Protein AF-A0A7Y9KQA3-F1 (afdb_monomer)

Secondary structure (DSSP, 8-state):
-TTTHHHHHHHHSSEEEETTTTSSEEEEHHHHHHHHHHHH-TTGGGGT-TTHHHHHHT--S-EEEEEETT-SS--HHHHHHHHTT-TTS-EEEEEE-TTTTTSS---TTGGGSGGGHHHIIIIIGGGSPP-

Radius of gyration: 17.58 Å; Cα contacts (8 Å, |Δi|>4): 157; chains: 1; bounding box: 43×38×39 Å

Foldseek 3Di:
DLVPQLVVCCVPVVWRQCVVVVHDHIGHSVVSNLQSCQVVDPCRNCVPVVVCLVVLCPDAEAEEQEAEPAAPRDDPVNSVVVVVSNNNYRYDYHYDYCVNQVHPDQYDPNCPDPSSVVCCVVPVVVPDDDD

Sequence (131 aa):
MFRGLVPITTRIAGHFPGARLGVIGDLPAGVARQWSRWCMSPAYYRVDVPHLHDRTAEVTAPILAVSLADDELVTPRSHRELEAWFASAPIERWHLTAAEAGVPRIGHGGFFRPSMSAAWESGLLDRLPRA

Solvent-accessible surface area (backbone atoms only — not comparable to full-atom values): 7647 Å² total; per-residue (Å²): 101,58,94,51,55,41,64,51,34,26,67,76,70,59,22,29,61,21,54,86,70,72,73,81,40,69,36,56,32,70,57,42,52,50,51,36,47,21,80,70,36,98,61,30,64,41,80,82,46,56,75,50,54,64,57,36,30,68,37,57,65,76,39,79,49,77,45,56,75,62,31,84,83,60,50,78,64,57,51,53,60,57,54,63,40,34,67,53,27,55,72,48,79,46,79,44,44,32,72,82,52,75,42,98,68,49,35,73,73,32,72,82,38,80,84,32,48,66,46,40,62,76,50,49,56,77,70,47,84,82,129

InterPro domains:
  IPR029058 Alpha/Beta hydrolase fold [SSF53474] (11-114)

Structure (mmCIF, N/CA/C/O backbone):
data_AF-A0A7Y9KQA3-F1
#
_entry.id   AF-A0A7Y9KQA3-F1
#
loop_
_atom_site.group_PDB
_atom_site.id
_atom_site.type_symbol
_atom_site.label_atom_id
_atom_site.label_alt_id
_atom_site.label_comp_id
_atom_site.label_asym_id
_atom_site.label_entity_id
_atom_site.label_seq_id
_atom_site.pdbx_PDB_ins_code
_atom_site.Cartn_x
_atom_site.Cartn_y
_atom_site.Cartn_z
_atom_site.occupancy
_atom_site.B_iso_or_equiv
_atom_site.auth_seq_id
_atom_site.auth_comp_id
_atom_site.auth_asym_id
_atom_site.auth_atom_id
_atom_site.pdbx_PDB_model_num
ATOM 1 N N . MET A 1 1 ? 15.059 -8.094 -5.109 1.00 85.19 1 MET A N 1
ATOM 2 C CA . MET A 1 1 ? 14.093 -8.777 -6.003 1.00 85.19 1 MET A CA 1
ATOM 3 C C . MET A 1 1 ? 14.066 -8.172 -7.409 1.00 85.19 1 MET A C 1
ATOM 5 O O . MET A 1 1 ? 14.497 -8.838 -8.342 1.00 85.19 1 MET A O 1
ATOM 9 N N . PHE A 1 2 ? 13.632 -6.919 -7.568 1.00 89.88 2 PHE A N 1
ATOM 10 C CA . PHE A 1 2 ? 13.348 -6.297 -8.872 1.00 89.88 2 PHE A CA 1
ATOM 11 C C . PHE A 1 2 ? 14.526 -6.214 -9.858 1.00 89.88 2 PHE A C 1
ATOM 13 O O . PHE A 1 2 ? 14.378 -6.592 -11.013 1.00 89.88 2 PHE A O 1
ATOM 20 N N . ARG A 1 3 ? 15.726 -5.817 -9.414 1.00 89.94 3 ARG A N 1
ATOM 21 C CA . ARG A 1 3 ? 16.902 -5.693 -10.306 1.00 89.94 3 ARG A CA 1
ATOM 22 C C . ARG A 1 3 ? 17.556 -7.020 -10.720 1.00 89.94 3 ARG A C 1
ATOM 24 O O . ARG A 1 3 ? 18.413 -7.010 -11.592 1.00 89.94 3 ARG A O 1
ATOM 31 N N . GLY A 1 4 ? 17.195 -8.138 -10.088 1.00 91.50 4 GLY A N 1
ATOM 32 C CA . GLY A 1 4 ? 17.885 -9.422 -10.272 1.00 91.50 4 GLY A CA 1
ATOM 33 C C . GLY A 1 4 ? 16.931 -10.567 -10.584 1.00 91.50 4 GLY A C 1
ATOM 34 O O . G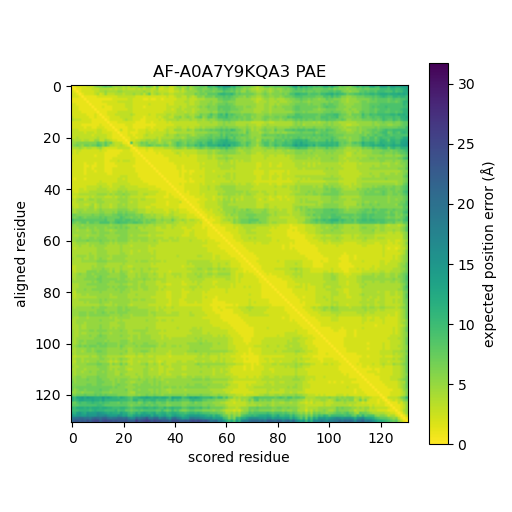LY A 1 4 ? 16.914 -11.079 -11.697 1.00 91.50 4 GLY A O 1
ATOM 35 N N .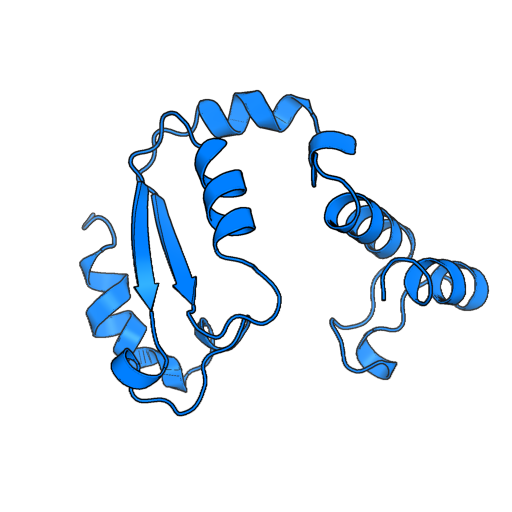 LEU A 1 5 ? 16.089 -10.942 -9.618 1.00 91.94 5 LEU A N 1
ATOM 36 C CA . LEU A 1 5 ? 15.190 -12.091 -9.756 1.00 91.94 5 LEU A CA 1
ATOM 37 C C . LEU A 1 5 ? 14.207 -11.915 -10.914 1.00 91.94 5 LEU A C 1
ATOM 39 O O . LEU A 1 5 ? 14.047 -12.836 -11.707 1.00 91.94 5 LEU A O 1
ATOM 43 N N . VAL A 1 6 ? 13.589 -10.740 -11.052 1.00 93.00 6 VAL A N 1
ATOM 44 C CA . VAL A 1 6 ? 12.625 -10.477 -12.133 1.00 93.00 6 VAL A CA 1
ATOM 45 C C . VAL A 1 6 ? 13.255 -10.619 -13.530 1.00 93.00 6 VAL A C 1
ATOM 47 O O . VAL A 1 6 ? 12.740 -11.423 -14.308 1.00 93.00 6 VAL A O 1
ATOM 50 N N . PRO A 1 7 ? 14.354 -9.925 -13.897 1.00 92.88 7 PRO A N 1
ATOM 51 C CA . PRO A 1 7 ? 14.927 -10.064 -15.238 1.00 92.88 7 PRO A CA 1
ATOM 52 C C . PRO A 1 7 ? 15.468 -11.472 -15.521 1.00 92.88 7 PRO A C 1
ATOM 54 O O . PRO A 1 7 ? 15.307 -11.961 -16.636 1.00 92.88 7 PRO A O 1
ATOM 57 N N . ILE A 1 8 ? 16.056 -12.147 -14.526 1.00 94.25 8 ILE A N 1
ATOM 58 C CA . ILE A 1 8 ? 16.609 -13.499 -14.697 1.00 94.25 8 ILE A CA 1
ATOM 59 C C . ILE A 1 8 ? 15.487 -14.517 -14.915 1.00 94.25 8 ILE A C 1
ATOM 61 O O . ILE A 1 8 ? 15.461 -15.220 -15.925 1.00 94.25 8 ILE A O 1
ATOM 65 N N . THR A 1 9 ? 14.531 -14.583 -13.991 1.00 94.25 9 THR A N 1
ATOM 66 C CA . THR A 1 9 ? 13.480 -15.608 -14.030 1.00 94.25 9 THR A CA 1
ATOM 67 C C . THR A 1 9 ? 12.530 -15.407 -15.203 1.00 94.25 9 THR A C 1
ATOM 69 O O . THR A 1 9 ? 12.226 -16.371 -15.897 1.00 94.25 9 THR A O 1
ATOM 72 N N . THR A 1 10 ? 12.151 -14.165 -15.522 1.00 94.50 10 THR A N 1
ATOM 73 C CA . THR A 1 10 ? 11.270 -13.909 -16.672 1.00 94.50 10 THR A CA 1
ATOM 74 C C . THR A 1 10 ? 11.934 -14.207 -18.016 1.00 94.50 10 THR A C 1
ATOM 76 O O . THR A 1 10 ? 11.218 -14.492 -18.975 1.00 94.50 10 THR A O 1
ATOM 79 N N . ARG A 1 11 ? 13.274 -14.177 -18.104 1.00 93.69 11 ARG A N 1
ATOM 80 C CA . ARG A 1 11 ? 14.026 -14.574 -19.305 1.00 93.69 11 ARG A CA 1
ATOM 81 C C . ARG A 1 11 ? 14.190 -16.089 -19.418 1.00 93.69 11 ARG A C 1
ATOM 83 O O . ARG A 1 11 ? 14.077 -16.612 -20.518 1.00 93.69 11 ARG A O 1
ATOM 90 N N . ILE A 1 12 ? 14.473 -16.773 -18.309 1.00 94.62 12 ILE A N 1
ATOM 91 C CA . ILE A 1 12 ? 14.763 -18.218 -18.302 1.00 94.62 12 ILE A CA 1
ATOM 92 C C . ILE A 1 12 ? 13.475 -19.050 -18.267 1.00 94.62 12 ILE A C 1
ATOM 94 O O . ILE A 1 12 ? 13.328 -19.989 -19.038 1.00 94.62 12 ILE A O 1
ATOM 98 N N . ALA A 1 13 ? 12.536 -18.708 -17.384 1.00 93.31 13 ALA A N 1
ATOM 99 C CA . ALA A 1 13 ? 11.311 -19.470 -17.137 1.00 93.31 13 ALA A CA 1
ATOM 100 C C . ALA A 1 13 ? 10.079 -18.913 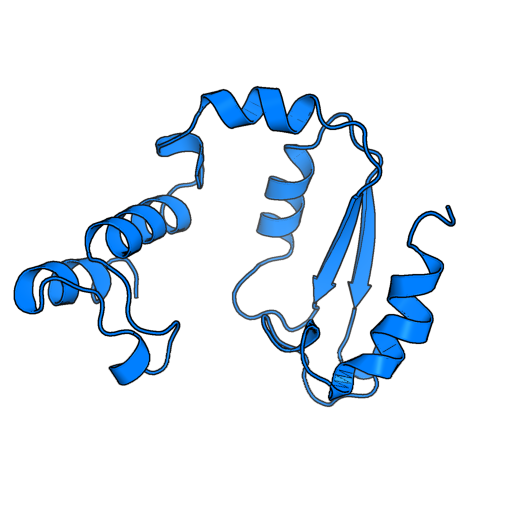-17.875 1.00 93.31 13 ALA A C 1
ATOM 102 O O . ALA A 1 13 ? 8.986 -19.463 -17.746 1.00 93.31 13 ALA A O 1
ATOM 103 N N . GLY A 1 14 ? 10.207 -17.786 -18.586 1.00 95.12 14 GLY A N 1
ATOM 104 C CA . GLY A 1 14 ? 9.090 -17.120 -19.273 1.00 95.12 14 GLY A CA 1
ATOM 105 C C . GLY A 1 14 ? 8.056 -16.460 -18.346 1.00 95.12 14 GLY A C 1
ATOM 106 O O . GLY A 1 14 ? 7.093 -15.863 -18.823 1.00 95.12 14 GLY A O 1
ATOM 107 N N . HIS A 1 15 ? 8.252 -16.528 -17.027 1.00 95.88 15 HIS A N 1
ATOM 108 C CA . HIS A 1 15 ? 7.395 -15.946 -15.990 1.00 95.88 15 HIS A CA 1
ATOM 109 C C . HIS A 1 15 ? 8.219 -15.673 -14.719 1.00 95.88 15 HIS A C 1
ATOM 111 O O . HIS A 1 15 ? 9.380 -16.075 -14.629 1.00 95.88 15 HIS A O 1
ATOM 117 N N . PHE A 1 16 ? 7.649 -14.965 -13.745 1.00 96.69 16 PHE A N 1
ATOM 118 C CA . PHE A 1 16 ? 8.251 -14.811 -12.419 1.00 96.69 16 PHE A CA 1
ATOM 119 C C . PHE A 1 16 ? 7.680 -15.889 -11.482 1.00 96.69 16 PHE A C 1
ATOM 121 O O . PHE A 1 16 ? 6.489 -15.821 -11.183 1.00 96.69 16 PHE A O 1
ATOM 128 N N . PRO A 1 17 ? 8.476 -16.872 -11.019 1.00 95.06 17 PRO A N 1
ATOM 129 C CA . PRO A 1 17 ? 8.007 -18.003 -10.221 1.00 95.06 17 PRO A CA 1
ATOM 130 C C . PRO A 1 17 ? 7.904 -17.635 -8.730 1.00 95.06 17 PRO A C 1
ATOM 132 O O . PRO A 1 17 ? 8.563 -18.234 -7.875 1.00 95.06 17 PRO A O 1
ATOM 135 N N . GLY A 1 18 ? 7.148 -16.585 -8.404 1.00 92.12 18 GLY A N 1
ATOM 136 C CA . GLY A 1 18 ? 7.099 -16.031 -7.054 1.00 92.12 18 GLY A CA 1
ATOM 137 C C . GLY A 1 18 ? 6.502 -16.973 -6.005 1.00 92.12 18 GLY A C 1
ATOM 138 O O . GLY A 1 18 ? 6.808 -16.793 -4.828 1.00 92.12 18 GLY A O 1
ATOM 139 N N . ALA A 1 19 ? 5.735 -18.001 -6.394 1.00 91.56 19 ALA A N 1
ATOM 140 C CA . ALA A 1 19 ? 5.271 -19.033 -5.463 1.00 91.56 19 ALA A CA 1
ATOM 141 C C . ALA A 1 19 ? 6.438 -19.900 -4.964 1.00 91.56 19 ALA A C 1
ATOM 143 O O . ALA A 1 19 ? 6.584 -20.121 -3.765 1.00 91.56 19 ALA A O 1
ATOM 144 N N . ARG A 1 20 ? 7.333 -20.315 -5.872 1.00 90.75 20 ARG A N 1
ATOM 145 C CA . ARG A 1 20 ? 8.542 -21.088 -5.519 1.00 90.75 20 ARG A CA 1
ATOM 146 C C . ARG A 1 20 ? 9.558 -20.262 -4.730 1.00 90.75 20 ARG A C 1
ATOM 148 O O . ARG A 1 20 ? 10.353 -20.823 -3.987 1.00 90.75 20 ARG A O 1
ATOM 155 N N . LEU A 1 21 ? 9.537 -18.941 -4.909 1.00 87.31 21 LEU A N 1
ATOM 156 C CA . LEU A 1 21 ? 10.399 -17.993 -4.201 1.00 87.31 21 LEU A CA 1
ATOM 157 C C . LEU A 1 21 ? 9.791 -17.483 -2.880 1.00 87.31 21 LEU A C 1
ATOM 159 O O . LEU A 1 21 ? 10.462 -16.737 -2.173 1.00 87.31 21 LEU A O 1
ATOM 163 N N . GLY A 1 22 ? 8.543 -17.845 -2.557 1.00 84.25 22 GLY A N 1
ATOM 164 C CA . GLY A 1 22 ? 7.877 -17.465 -1.306 1.00 84.25 22 GLY A CA 1
ATOM 165 C C . GLY A 1 22 ? 7.545 -15.974 -1.169 1.00 84.25 22 GLY A C 1
ATOM 166 O O . GLY A 1 22 ? 7.589 -15.454 -0.059 1.00 84.25 22 GLY A O 1
ATOM 167 N N . VAL A 1 23 ? 7.253 -15.273 -2.273 1.00 83.19 23 VAL A N 1
ATOM 168 C CA . VAL A 1 23 ? 7.001 -13.814 -2.278 1.00 83.19 23 VAL A CA 1
ATOM 169 C C . VAL A 1 23 ? 5.543 -13.452 -2.573 1.00 83.19 23 VAL A C 1
ATOM 171 O O . VAL A 1 23 ? 4.787 -13.179 -1.650 1.00 83.19 23 VAL A O 1
ATOM 174 N N . ILE A 1 24 ? 5.140 -13.418 -3.847 1.00 81.69 24 ILE A N 1
ATOM 175 C CA . ILE A 1 24 ? 3.857 -12.829 -4.289 1.00 81.69 24 ILE A CA 1
ATOM 176 C C . ILE A 1 24 ? 3.053 -13.746 -5.227 1.00 81.69 24 ILE A C 1
ATOM 178 O O . ILE A 1 24 ? 2.153 -13.293 -5.929 1.00 81.69 24 ILE A O 1
ATOM 182 N N . GLY A 1 25 ? 3.404 -15.034 -5.275 1.00 89.94 25 GLY A N 1
ATOM 183 C CA . GLY A 1 25 ? 2.858 -15.974 -6.258 1.00 89.94 25 GLY A CA 1
ATOM 184 C C . GLY A 1 25 ? 3.469 -15.816 -7.655 1.00 89.94 25 GLY A C 1
ATOM 185 O O . GLY A 1 25 ? 4.346 -14.981 -7.886 1.00 89.94 25 GLY A O 1
ATOM 186 N N . ASP A 1 26 ? 3.051 -16.671 -8.585 1.00 95.75 26 ASP A N 1
ATOM 187 C CA . ASP A 1 26 ? 3.580 -16.664 -9.948 1.00 95.75 26 ASP A CA 1
ATOM 188 C C . ASP A 1 26 ? 2.967 -15.518 -10.769 1.00 95.75 26 ASP A C 1
ATOM 190 O O . ASP A 1 26 ? 1.755 -15.315 -10.757 1.00 95.75 26 ASP A O 1
ATOM 194 N N . LEU A 1 27 ? 3.801 -14.776 -11.507 1.00 96.56 27 LEU A N 1
ATOM 195 C CA . LEU A 1 27 ? 3.351 -13.675 -12.364 1.00 96.56 27 LEU A CA 1
ATOM 196 C C . LEU A 1 27 ? 3.748 -13.882 -13.827 1.00 96.56 27 LEU A C 1
ATOM 198 O O . LEU A 1 27 ? 4.901 -14.241 -14.101 1.00 96.56 27 LEU A O 1
ATOM 202 N N . PRO A 1 28 ? 2.878 -13.515 -14.787 1.00 97.38 28 PRO A N 1
ATOM 203 C CA . PRO A 1 28 ? 3.273 -13.387 -16.182 1.00 97.38 28 PRO A CA 1
ATOM 204 C C . PRO A 1 28 ? 4.482 -12.458 -16.339 1.00 97.38 28 PRO A C 1
ATOM 206 O O . PRO A 1 28 ? 4.589 -11.418 -15.685 1.00 97.38 28 PRO A O 1
ATOM 209 N N . ALA A 1 29 ? 5.381 -12.798 -17.261 1.00 96.56 29 ALA A N 1
ATOM 210 C CA . ALA A 1 29 ? 6.621 -12.059 -17.485 1.00 96.56 29 ALA A CA 1
ATOM 211 C C . ALA A 1 29 ? 6.420 -10.552 -17.737 1.00 96.56 29 ALA A C 1
ATOM 213 O O . ALA A 1 29 ? 7.192 -9.734 -17.234 1.00 96.56 29 ALA A O 1
ATOM 214 N N . GLY A 1 30 ? 5.388 -10.175 -18.501 1.00 96.19 30 GLY A N 1
ATOM 215 C CA . GLY A 1 30 ? 5.048 -8.771 -18.750 1.00 96.19 30 GLY A CA 1
ATOM 216 C C . GLY A 1 30 ? 4.654 -8.025 -17.474 1.00 96.19 30 GLY A C 1
ATOM 217 O O . GLY A 1 30 ? 5.187 -6.948 -17.215 1.00 96.19 30 GLY A O 1
ATOM 218 N N . VAL A 1 31 ? 3.807 -8.645 -16.649 1.00 95.81 31 VAL A N 1
ATOM 219 C CA . VAL A 1 31 ? 3.329 -8.094 -15.372 1.00 95.81 31 VAL A CA 1
ATOM 220 C C . VAL A 1 31 ? 4.487 -7.922 -14.392 1.00 95.81 31 VAL A C 1
ATOM 222 O O . VAL A 1 31 ? 4.673 -6.839 -13.848 1.00 95.81 31 VAL A O 1
ATOM 225 N N . ALA A 1 32 ? 5.334 -8.943 -14.228 1.00 96.25 32 ALA A N 1
ATOM 226 C CA . ALA A 1 32 ? 6.485 -8.869 -13.328 1.00 96.25 32 ALA A CA 1
ATOM 227 C C . ALA A 1 32 ? 7.471 -7.757 -13.728 1.00 96.25 32 ALA A C 1
ATOM 229 O O . ALA A 1 32 ? 7.967 -7.020 -12.875 1.00 96.25 32 ALA A O 1
ATOM 230 N N . ARG A 1 33 ? 7.742 -7.602 -15.033 1.00 95.25 33 ARG A N 1
ATOM 231 C CA . ARG A 1 33 ? 8.607 -6.526 -15.541 1.00 95.25 33 ARG A CA 1
ATOM 232 C C . ARG A 1 33 ? 7.982 -5.147 -15.363 1.00 95.25 33 ARG A C 1
ATOM 234 O O . ARG A 1 33 ? 8.693 -4.225 -14.981 1.00 95.25 33 ARG A O 1
ATOM 241 N N . GLN A 1 34 ? 6.686 -5.004 -15.631 1.00 96.00 34 GLN A N 1
ATOM 242 C CA . GLN A 1 34 ? 5.967 -3.749 -15.425 1.00 96.00 34 GLN A CA 1
ATOM 243 C C . GLN A 1 34 ? 5.985 -3.341 -13.952 1.00 96.00 34 GLN A C 1
ATOM 245 O O . GLN A 1 34 ? 6.430 -2.244 -13.625 1.00 96.00 34 GLN A O 1
ATOM 250 N N . TRP A 1 35 ? 5.610 -4.257 -13.065 1.00 94.50 35 TRP A N 1
ATOM 251 C CA . TRP A 1 35 ? 5.642 -4.021 -11.629 1.00 94.50 35 TRP A CA 1
ATOM 252 C C . TRP A 1 35 ? 7.051 -3.648 -11.149 1.00 94.50 35 TRP A C 1
ATOM 254 O O . TRP A 1 35 ? 7.228 -2.677 -10.417 1.00 94.50 35 TRP A O 1
ATOM 264 N N . SER A 1 36 ? 8.081 -4.324 -11.671 1.00 94.88 36 SER A N 1
ATOM 265 C CA . SER A 1 36 ? 9.475 -3.953 -11.421 1.00 94.88 36 SER A CA 1
ATOM 266 C C . SER A 1 36 ? 9.829 -2.542 -11.890 1.00 94.88 36 SER A C 1
ATOM 268 O O . SER A 1 36 ? 10.641 -1.902 -11.230 1.00 94.88 36 SER A O 1
ATOM 270 N N . ARG A 1 37 ? 9.291 -2.046 -13.011 1.00 95.06 37 ARG A N 1
ATOM 271 C CA . ARG A 1 37 ? 9.519 -0.654 -13.435 1.00 95.06 37 ARG A CA 1
ATOM 272 C C . ARG A 1 37 ? 8.852 0.325 -12.479 1.00 95.06 37 ARG A C 1
ATOM 274 O O . ARG A 1 37 ? 9.480 1.315 -12.123 1.00 95.06 37 ARG A O 1
ATOM 281 N N . TRP A 1 38 ? 7.628 0.036 -12.039 1.00 94.12 38 TRP A N 1
ATOM 282 C CA . TRP A 1 38 ? 6.897 0.900 -11.111 1.00 94.12 38 TRP A CA 1
ATOM 283 C C . TRP A 1 38 ? 7.620 1.009 -9.772 1.00 94.12 38 TRP A C 1
ATOM 285 O O . TRP A 1 38 ? 7.945 2.111 -9.347 1.00 94.12 38 TRP A O 1
ATOM 295 N N . CYS A 1 39 ? 7.978 -0.116 -9.151 1.00 91.69 39 CYS A N 1
ATOM 296 C CA . CYS A 1 39 ? 8.671 -0.122 -7.858 1.00 91.69 39 CYS A CA 1
ATOM 297 C C . CYS A 1 39 ? 10.088 0.471 -7.904 1.00 91.69 39 CYS A C 1
ATOM 299 O O . CYS A 1 39 ? 10.643 0.813 -6.865 1.00 91.69 39 CYS A O 1
ATOM 301 N N . MET A 1 40 ? 10.694 0.567 -9.090 1.00 92.31 40 MET A N 1
ATOM 302 C CA . MET A 1 40 ? 12.033 1.133 -9.274 1.00 92.31 40 MET A CA 1
ATOM 303 C C . MET A 1 40 ? 12.019 2.577 -9.791 1.00 92.31 40 MET A C 1
ATOM 305 O O . MET A 1 40 ? 13.091 3.162 -9.951 1.00 92.31 40 MET A O 1
ATOM 309 N N . SER A 1 41 ? 10.843 3.145 -10.064 1.00 92.25 41 SER A N 1
ATOM 310 C CA . SER A 1 41 ? 10.693 4.499 -10.589 1.00 92.25 41 SER A CA 1
ATOM 311 C C . SER A 1 41 ? 10.171 5.459 -9.520 1.00 92.25 41 SER A C 1
ATOM 313 O O . SER A 1 41 ? 9.149 5.163 -8.901 1.00 92.25 41 SER A O 1
ATOM 315 N N . PRO A 1 42 ? 10.763 6.661 -9.370 1.00 87.81 42 PRO A N 1
ATOM 316 C CA . PRO A 1 42 ? 10.178 7.728 -8.555 1.00 87.81 42 PRO A CA 1
ATOM 317 C C . PRO A 1 42 ? 8.783 8.160 -9.028 1.00 87.81 42 PRO A C 1
ATOM 319 O O . PRO A 1 42 ? 7.990 8.660 -8.242 1.00 87.81 42 PRO A O 1
ATOM 322 N N . ALA A 1 43 ? 8.470 7.964 -10.313 1.00 88.88 43 ALA A N 1
ATOM 323 C CA . ALA A 1 43 ? 7.157 8.268 -10.877 1.00 88.88 43 ALA A CA 1
ATOM 324 C C . ALA A 1 43 ? 6.152 7.105 -10.721 1.00 88.88 43 ALA A C 1
ATOM 326 O O . ALA A 1 43 ? 5.020 7.213 -11.191 1.00 88.88 43 ALA A O 1
ATOM 327 N N . TYR A 1 44 ? 6.547 5.996 -10.081 1.00 91.81 44 TYR A N 1
ATOM 328 C CA . TYR A 1 44 ? 5.726 4.803 -9.856 1.00 91.81 44 TYR A CA 1
ATOM 329 C C . TYR A 1 44 ? 4.990 4.344 -11.129 1.00 91.81 44 TYR A C 1
ATOM 331 O O . TYR A 1 44 ? 5.628 4.206 -12.173 1.00 91.81 44 TYR A O 1
ATOM 339 N N . TYR A 1 45 ? 3.667 4.130 -11.088 1.00 90.50 45 TYR A N 1
ATOM 340 C CA . TYR A 1 45 ? 2.875 3.715 -12.251 1.00 90.50 45 TYR A CA 1
ATOM 341 C C . TYR A 1 45 ? 2.856 4.750 -13.385 1.00 90.50 45 TYR A C 1
ATOM 343 O O . TYR A 1 45 ? 2.583 4.397 -14.534 1.00 90.50 45 TYR A O 1
ATOM 351 N N . ARG A 1 46 ? 3.148 6.032 -13.107 1.00 89.81 46 ARG A N 1
ATOM 352 C CA . ARG A 1 46 ? 3.024 7.122 -14.095 1.00 89.81 46 ARG A CA 1
ATOM 353 C C . ARG A 1 46 ? 4.001 6.974 -15.256 1.00 89.81 46 ARG A C 1
ATOM 355 O O . ARG A 1 46 ? 3.782 7.582 -16.295 1.00 89.81 46 ARG A O 1
ATOM 362 N N . VAL A 1 47 ? 5.046 6.157 -15.100 1.00 93.06 47 VAL A N 1
ATOM 363 C CA . VAL A 1 47 ? 5.946 5.807 -16.211 1.00 93.06 47 VAL A CA 1
ATOM 364 C C . VAL A 1 47 ? 5.232 5.082 -17.348 1.00 93.06 47 VAL A C 1
ATOM 366 O O . VAL A 1 47 ? 5.673 5.188 -18.485 1.00 93.06 47 VAL A O 1
ATOM 369 N N . ASP A 1 48 ? 4.139 4.374 -17.050 1.00 93.44 48 ASP A N 1
ATOM 370 C CA . ASP A 1 48 ? 3.355 3.642 -18.046 1.00 93.44 48 ASP A CA 1
ATOM 371 C C . ASP A 1 48 ? 1.975 4.282 -18.281 1.00 93.44 48 ASP A C 1
ATOM 373 O O . ASP A 1 48 ? 1.452 4.214 -19.390 1.00 93.44 48 ASP A O 1
ATOM 377 N N . VAL A 1 49 ? 1.375 4.911 -17.260 1.00 91.06 49 VAL A N 1
ATOM 378 C CA . VAL A 1 49 ? 0.034 5.525 -17.347 1.00 91.06 49 VAL A CA 1
ATOM 379 C C . VAL A 1 49 ? 0.021 6.976 -16.832 1.00 91.06 49 VAL A C 1
ATOM 381 O O . VAL A 1 49 ? -0.609 7.285 -15.821 1.00 91.06 49 VAL A O 1
ATOM 384 N N . PRO A 1 50 ? 0.716 7.910 -17.511 1.00 89.44 50 PRO A N 1
ATOM 385 C CA . PRO A 1 50 ? 0.886 9.285 -17.028 1.00 89.44 50 PRO A CA 1
ATOM 386 C C . PRO A 1 50 ? -0.431 10.066 -16.922 1.00 89.44 50 PRO A C 1
ATOM 388 O O . PRO A 1 50 ? -0.578 10.881 -16.015 1.00 89.44 50 PRO A O 1
ATOM 391 N N . HIS A 1 51 ? -1.403 9.775 -17.794 1.00 87.50 51 HIS A N 1
ATOM 392 C CA . HIS A 1 51 ? -2.717 10.429 -17.822 1.00 87.50 51 HIS A CA 1
ATOM 393 C C . HIS A 1 51 ? -3.568 10.155 -16.571 1.00 87.50 51 HIS A C 1
ATOM 395 O O . HIS A 1 51 ? -4.500 10.904 -16.297 1.00 87.50 51 HIS A O 1
ATOM 401 N N . LEU A 1 52 ? -3.267 9.105 -15.793 1.00 87.06 52 LEU A N 1
ATOM 402 C CA . LEU A 1 52 ? -3.998 8.832 -14.553 1.00 87.06 52 LEU A CA 1
ATOM 403 C C . LEU A 1 52 ? -3.722 9.862 -13.459 1.00 87.06 52 LEU A C 1
ATOM 405 O O . LEU A 1 52 ? -4.528 9.966 -12.547 1.00 87.06 52 LEU A O 1
ATOM 409 N N . HIS A 1 53 ? -2.627 10.621 -13.540 1.00 84.19 53 HIS A N 1
ATOM 410 C CA . HIS A 1 53 ? -2.317 11.658 -12.556 1.00 84.19 53 HIS A CA 1
ATOM 411 C C . HIS A 1 53 ? -3.433 12.705 -12.445 1.00 84.19 53 HIS A C 1
ATOM 413 O O . HIS A 1 53 ? -3.872 13.043 -11.348 1.00 84.19 53 HIS A O 1
ATOM 419 N N . ASP A 1 54 ? -3.927 13.181 -13.585 1.00 88.56 54 ASP A N 1
ATOM 420 C CA . ASP A 1 54 ? -4.972 14.204 -13.596 1.00 88.56 54 ASP A CA 1
ATOM 421 C C . ASP A 1 54 ? -6.310 13.587 -13.162 1.00 88.56 54 ASP A C 1
ATOM 423 O O . ASP A 1 54 ? -7.059 14.179 -12.392 1.00 88.56 54 ASP A O 1
ATOM 427 N N . ARG A 1 55 ? -6.547 12.319 -13.526 1.00 92.44 55 ARG A N 1
ATOM 428 C CA . ARG A 1 55 ? -7.734 11.557 -13.108 1.00 92.44 55 ARG A CA 1
ATOM 429 C C . ARG A 1 55 ? -7.780 11.292 -11.604 1.00 92.44 55 ARG A C 1
ATOM 431 O O . ARG A 1 55 ? -8.864 11.312 -11.034 1.00 92.44 55 ARG A O 1
ATOM 438 N N . THR A 1 56 ? -6.645 11.028 -10.952 1.00 92.81 56 THR A N 1
ATOM 439 C CA . THR A 1 56 ? -6.608 10.866 -9.490 1.00 92.81 56 THR A CA 1
ATOM 440 C C . THR A 1 56 ? -6.874 12.184 -8.778 1.00 92.81 56 THR A C 1
ATOM 442 O O . THR A 1 56 ? -7.539 12.181 -7.745 1.00 92.81 56 THR A O 1
ATOM 445 N N . ALA A 1 57 ? -6.431 13.308 -9.351 1.00 94.06 57 ALA A N 1
ATOM 446 C CA . ALA A 1 57 ? -6.704 14.627 -8.794 1.00 94.06 57 ALA A CA 1
ATOM 447 C C . ALA A 1 57 ? -8.193 14.995 -8.876 1.00 94.06 57 ALA A C 1
ATOM 449 O O . ALA A 1 57 ? -8.680 15.683 -7.991 1.00 94.06 57 ALA A O 1
ATOM 450 N N . GLU A 1 58 ? -8.925 14.496 -9.877 1.00 96.19 58 GLU A N 1
ATOM 451 C CA . GLU A 1 58 ? -10.378 14.685 -10.017 1.00 96.19 58 GLU A CA 1
ATOM 452 C C . GLU A 1 58 ? -11.222 13.895 -8.996 1.00 96.19 58 GLU A C 1
ATOM 454 O O . GLU A 1 58 ? -12.431 14.112 -8.898 1.00 96.19 58 GLU A O 1
ATOM 459 N N . VAL A 1 59 ? -10.631 12.963 -8.241 1.00 95.88 59 VAL A N 1
ATOM 460 C CA . VAL A 1 59 ? -11.369 12.200 -7.225 1.00 95.88 59 VAL A CA 1
ATOM 461 C C . VAL A 1 59 ? -11.763 13.129 -6.080 1.00 95.88 59 VAL A C 1
ATOM 463 O O . VAL A 1 59 ? -10.908 13.700 -5.412 1.00 95.88 59 VAL A O 1
ATOM 466 N N . THR A 1 60 ? -13.066 13.238 -5.828 1.00 96.50 60 THR A N 1
ATOM 467 C CA . THR A 1 60 ? -13.644 14.041 -4.734 1.00 96.50 60 THR A CA 1
ATOM 468 C C . THR A 1 60 ? -14.298 13.198 -3.642 1.00 96.50 60 THR A C 1
ATOM 470 O O . THR A 1 60 ? -14.676 13.726 -2.596 1.00 96.50 60 THR A O 1
ATOM 473 N N . ALA A 1 61 ? -14.443 11.888 -3.866 1.00 94.38 61 ALA A N 1
ATOM 474 C CA . ALA A 1 61 ? -14.986 10.976 -2.868 1.00 94.38 61 ALA A CA 1
ATOM 475 C C . ALA A 1 61 ? -14.087 10.959 -1.615 1.00 94.38 61 ALA A C 1
ATOM 477 O O . ALA A 1 61 ? -12.863 10.954 -1.767 1.00 94.38 61 ALA A O 1
ATOM 478 N N . PRO A 1 62 ? -14.655 10.926 -0.393 1.00 93.75 62 PRO A N 1
ATOM 479 C CA . PRO A 1 62 ? -13.865 10.775 0.823 1.00 93.75 62 PRO A CA 1
ATOM 480 C C . PRO A 1 62 ? -13.005 9.511 0.797 1.00 93.75 62 PRO A C 1
ATOM 482 O O . PRO A 1 62 ? -13.481 8.435 0.433 1.00 93.75 62 PRO A O 1
ATOM 485 N N . ILE A 1 63 ? -11.742 9.647 1.204 1.00 94.25 63 ILE A N 1
ATOM 486 C CA . ILE A 1 63 ? -10.778 8.547 1.273 1.00 94.25 63 ILE A CA 1
ATOM 487 C C . ILE A 1 63 ? -10.378 8.340 2.728 1.00 94.25 63 ILE A C 1
ATOM 489 O O . ILE A 1 63 ? -9.883 9.257 3.381 1.00 94.25 63 ILE A O 1
ATOM 493 N N . LEU A 1 64 ? -10.519 7.106 3.205 1.00 94.06 64 LEU A N 1
ATOM 494 C CA . LEU A 1 64 ? -9.852 6.656 4.418 1.00 94.06 64 LEU A CA 1
ATOM 495 C C . LEU A 1 64 ? -8.527 5.987 4.040 1.00 94.06 64 LEU A C 1
ATOM 497 O O . LEU A 1 64 ? -8.508 4.897 3.467 1.00 94.06 64 LEU A O 1
ATOM 501 N N . ALA A 1 65 ? -7.418 6.642 4.364 1.00 94.38 65 ALA A N 1
ATOM 502 C CA . ALA A 1 65 ? -6.074 6.151 4.110 1.00 94.38 65 ALA A CA 1
ATOM 503 C C . ALA A 1 65 ? -5.548 5.419 5.356 1.00 94.38 65 ALA A C 1
ATOM 505 O O . ALA A 1 65 ? -5.219 6.041 6.371 1.00 94.38 65 ALA A O 1
ATOM 506 N N . VAL A 1 66 ? -5.494 4.087 5.283 1.00 93.31 66 VAL A N 1
ATOM 507 C CA . VAL A 1 66 ? -5.068 3.220 6.390 1.00 93.31 66 VAL A CA 1
ATOM 508 C C . VAL A 1 66 ? -3.602 2.840 6.219 1.00 93.31 66 VAL A C 1
ATOM 510 O O . VAL A 1 66 ? -3.226 2.256 5.207 1.00 93.31 66 VAL A O 1
ATOM 513 N N . SER A 1 67 ? -2.781 3.132 7.226 1.00 95.06 67 SER A N 1
ATOM 514 C CA . SER A 1 67 ? -1.359 2.774 7.249 1.00 95.06 67 SER A CA 1
ATOM 515 C C . SER A 1 67 ? -1.025 1.950 8.487 1.00 95.06 67 SER A C 1
ATOM 517 O O . SER A 1 67 ? -1.581 2.181 9.559 1.00 95.06 67 SER A O 1
ATOM 519 N N . LEU A 1 68 ? -0.106 0.997 8.345 1.00 95.81 68 LEU A N 1
ATOM 520 C CA . LEU A 1 68 ? 0.287 0.083 9.416 1.00 95.81 68 LEU A CA 1
ATOM 521 C C . LEU A 1 68 ? 1.691 0.440 9.896 1.00 95.81 68 LEU A C 1
ATOM 523 O O . LEU A 1 68 ? 2.599 0.627 9.085 1.00 95.81 68 LEU A O 1
ATOM 527 N N . ALA A 1 69 ? 1.875 0.545 11.210 1.00 95.00 69 ALA A N 1
ATOM 528 C CA . ALA A 1 69 ? 3.154 0.946 11.797 1.00 95.00 69 ALA A CA 1
ATOM 529 C C . ALA A 1 69 ? 4.301 -0.033 11.492 1.00 95.00 69 ALA A C 1
ATOM 531 O O . ALA A 1 69 ? 5.456 0.378 11.401 1.00 95.00 69 ALA A O 1
ATOM 532 N N . ASP A 1 70 ? 3.984 -1.317 11.332 1.00 95.81 70 ASP A N 1
ATOM 533 C CA . ASP A 1 70 ? 4.933 -2.404 11.092 1.00 95.81 70 ASP A CA 1
ATOM 534 C C . ASP A 1 70 ? 4.889 -2.947 9.649 1.00 95.81 70 ASP A C 1
ATOM 536 O O . ASP A 1 70 ? 5.313 -4.080 9.409 1.00 95.81 70 ASP A O 1
ATOM 540 N N . ASP A 1 71 ? 4.401 -2.146 8.690 1.00 95.81 71 ASP A N 1
ATOM 541 C CA . ASP A 1 71 ? 4.435 -2.461 7.255 1.00 95.81 71 ASP A CA 1
ATOM 542 C C . ASP A 1 71 ? 5.879 -2.512 6.727 1.00 95.81 71 ASP A C 1
ATOM 544 O O . ASP A 1 71 ? 6.600 -1.513 6.692 1.00 95.81 71 ASP A O 1
ATOM 548 N N . GLU A 1 72 ? 6.309 -3.693 6.289 1.00 93.31 72 GLU A N 1
ATOM 549 C CA . GLU A 1 72 ? 7.651 -3.918 5.758 1.00 93.31 72 GLU A CA 1
ATOM 550 C C . GLU A 1 72 ? 7.833 -3.534 4.275 1.00 93.31 72 GLU A C 1
ATOM 552 O O . GLU A 1 72 ? 8.965 -3.532 3.783 1.00 93.31 72 GLU A O 1
ATOM 557 N N . LEU A 1 73 ? 6.749 -3.249 3.542 1.00 90.62 73 LEU A N 1
ATOM 558 C CA . LEU A 1 73 ? 6.766 -2.975 2.099 1.00 90.62 73 LEU A CA 1
ATOM 559 C C . LEU A 1 73 ? 6.500 -1.505 1.759 1.00 90.62 73 LEU A C 1
ATOM 561 O O . LEU A 1 73 ? 7.030 -1.012 0.759 1.00 90.62 73 LEU A O 1
ATOM 565 N N . VAL A 1 74 ? 5.691 -0.804 2.555 1.00 90.81 74 VAL A N 1
ATOM 566 C CA . VAL A 1 74 ? 5.263 0.573 2.282 1.00 90.81 74 VAL A CA 1
ATOM 567 C C . VAL A 1 74 ? 5.733 1.510 3.384 1.00 90.81 74 VAL A C 1
ATOM 569 O O . VAL A 1 74 ? 5.348 1.405 4.541 1.00 90.81 74 VAL A O 1
ATOM 572 N N . THR A 1 75 ? 6.549 2.494 3.007 1.00 89.19 75 THR A N 1
ATOM 573 C CA . THR A 1 75 ? 7.030 3.498 3.963 1.00 89.19 75 THR A CA 1
ATOM 574 C C . THR A 1 75 ? 5.990 4.601 4.198 1.00 89.19 75 THR A C 1
ATOM 576 O O . THR A 1 75 ? 5.243 4.945 3.274 1.00 89.19 75 THR A O 1
ATOM 579 N N . PRO A 1 76 ? 6.011 5.285 5.362 1.00 88.38 76 PRO A N 1
ATOM 580 C CA . PRO A 1 76 ? 5.160 6.455 5.602 1.00 88.38 76 PRO A CA 1
ATOM 581 C C . PRO A 1 76 ? 5.341 7.569 4.562 1.00 88.38 76 PRO A C 1
ATOM 583 O O . PRO A 1 76 ? 4.420 8.334 4.287 1.00 88.38 76 PRO A O 1
ATOM 586 N N . ARG A 1 77 ? 6.542 7.678 3.978 1.00 90.31 77 ARG A N 1
ATOM 587 C CA . ARG A 1 77 ? 6.821 8.624 2.895 1.00 90.31 77 ARG A CA 1
ATOM 588 C C . ARG A 1 77 ? 6.065 8.240 1.625 1.00 90.31 77 ARG A C 1
ATOM 590 O O . ARG A 1 77 ? 5.375 9.089 1.074 1.00 90.31 77 ARG A O 1
ATOM 597 N N . SER A 1 78 ? 6.176 6.986 1.194 1.00 90.06 78 SER A N 1
ATOM 598 C CA . SER A 1 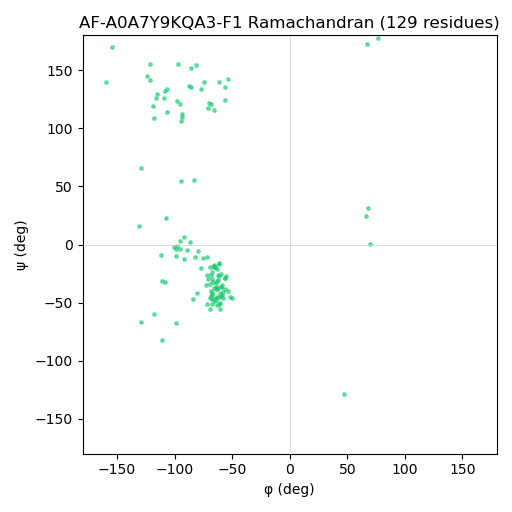78 ? 5.494 6.481 -0.004 1.00 90.06 78 SER A CA 1
ATOM 599 C C . SER A 1 78 ? 3.974 6.611 0.114 1.00 90.06 78 SER A C 1
ATOM 601 O O . SER A 1 78 ? 3.314 6.961 -0.858 1.00 90.06 78 SER A O 1
ATOM 603 N N . HIS A 1 79 ? 3.430 6.406 1.317 1.00 91.06 79 HIS A N 1
ATOM 604 C CA . HIS A 1 79 ? 2.009 6.605 1.595 1.00 91.06 79 HIS A CA 1
ATOM 605 C C . HIS A 1 79 ? 1.579 8.061 1.350 1.00 91.06 79 HIS A C 1
ATOM 607 O O . HIS A 1 79 ? 0.658 8.312 0.580 1.00 91.06 79 HIS A O 1
ATOM 613 N N . ARG A 1 80 ? 2.310 9.036 1.909 1.00 90.81 80 ARG A N 1
ATOM 614 C CA . ARG A 1 80 ? 2.035 10.468 1.683 1.00 90.81 80 ARG A CA 1
ATOM 615 C C . ARG A 1 80 ? 2.207 10.892 0.224 1.00 90.81 80 ARG A C 1
ATOM 617 O O . ARG A 1 80 ? 1.453 11.731 -0.253 1.00 90.81 80 ARG A O 1
ATOM 624 N N . GLU A 1 81 ? 3.195 10.337 -0.477 1.00 91.06 81 GLU A N 1
ATOM 625 C CA . GLU A 1 81 ? 3.406 10.611 -1.905 1.00 91.06 81 GLU A CA 1
ATOM 626 C C . GLU A 1 81 ? 2.222 10.123 -2.755 1.00 91.06 81 GLU A C 1
ATOM 628 O O . GLU A 1 81 ? 1.817 10.831 -3.673 1.00 91.06 81 GLU A O 1
ATOM 633 N N . LEU A 1 82 ? 1.636 8.965 -2.422 1.00 91.00 82 LEU A N 1
ATOM 634 C CA . LEU A 1 82 ? 0.432 8.448 -3.078 1.00 91.00 82 LEU A CA 1
ATOM 635 C C . LEU A 1 82 ? -0.811 9.284 -2.740 1.00 91.00 82 LEU A C 1
ATOM 637 O O . LEU A 1 82 ? -1.567 9.645 -3.638 1.00 91.00 82 LEU A O 1
ATOM 641 N N . GLU A 1 83 ? -1.012 9.621 -1.464 1.00 93.69 83 GLU A N 1
ATOM 642 C CA . GLU A 1 83 ? -2.123 10.477 -1.025 1.00 93.69 83 GLU A CA 1
ATOM 643 C C . GLU A 1 83 ? -2.130 11.831 -1.746 1.00 93.69 83 GLU A C 1
ATOM 645 O O . GLU A 1 83 ? -3.190 12.324 -2.121 1.00 93.69 83 GLU A O 1
ATOM 650 N N . ALA A 1 84 ? -0.953 12.421 -1.987 1.00 92.75 84 ALA A N 1
ATOM 651 C CA . ALA A 1 84 ? -0.824 13.714 -2.658 1.00 92.75 84 ALA A CA 1
ATOM 652 C C . ALA A 1 84 ? -1.373 13.722 -4.097 1.00 92.75 84 ALA A C 1
ATOM 654 O O . ALA A 1 84 ? -1.617 14.795 -4.648 1.00 92.75 84 ALA A O 1
ATOM 655 N N . TRP A 1 85 ? -1.575 12.556 -4.718 1.00 92.38 85 TRP A N 1
ATOM 656 C CA . TRP A 1 85 ? -2.186 12.460 -6.047 1.00 92.38 85 TRP A CA 1
ATOM 657 C C . TRP A 1 85 ? -3.707 12.631 -6.020 1.00 92.38 85 TRP A C 1
ATOM 659 O O . TRP A 1 85 ? -4.289 12.984 -7.042 1.00 92.38 85 TRP A O 1
ATOM 669 N N . PHE A 1 86 ? -4.348 12.433 -4.866 1.00 95.25 86 PHE A N 1
ATOM 670 C CA . PHE A 1 86 ? -5.790 12.598 -4.667 1.00 95.25 86 PHE A CA 1
ATOM 671 C C . PHE A 1 86 ? -6.110 14.002 -4.139 1.00 95.25 86 PHE A C 1
ATOM 673 O O . PHE A 1 86 ? -6.723 14.175 -3.089 1.00 95.25 86 PHE A O 1
ATOM 680 N N . ALA A 1 87 ? -5.647 15.025 -4.863 1.00 94.38 87 ALA A N 1
ATOM 681 C CA . ALA A 1 87 ? -5.606 16.408 -4.383 1.00 94.38 87 ALA A CA 1
ATOM 682 C C . ALA A 1 87 ? -6.981 17.025 -4.060 1.00 94.38 87 ALA A C 1
ATOM 684 O O . ALA A 1 87 ? -7.051 17.941 -3.242 1.00 94.38 87 ALA A O 1
ATOM 685 N N . SER A 1 88 ? -8.063 16.561 -4.695 1.00 96.56 88 SER A N 1
ATOM 686 C CA . SER A 1 88 ? -9.427 17.045 -4.433 1.00 96.56 88 SER A CA 1
ATOM 687 C C . SER A 1 88 ? -10.236 16.168 -3.472 1.00 96.56 88 SER A C 1
ATOM 689 O O . SER A 1 88 ? -11.373 16.521 -3.156 1.00 96.56 88 SER A O 1
ATOM 691 N N . ALA A 1 89 ? -9.677 15.060 -2.979 1.00 96.56 89 ALA A N 1
ATOM 692 C CA . ALA A 1 89 ? -10.367 14.178 -2.048 1.00 96.56 89 ALA A CA 1
ATOM 693 C C . ALA A 1 89 ? -10.154 14.647 -0.598 1.00 96.56 89 ALA A C 1
ATOM 695 O O . ALA A 1 89 ? -9.022 14.950 -0.208 1.00 96.56 89 ALA A O 1
ATOM 696 N N . PRO A 1 90 ? -11.195 14.663 0.253 1.00 94.69 90 PRO A N 1
ATOM 697 C CA . PRO A 1 90 ? -10.987 14.756 1.689 1.00 94.69 90 PRO A CA 1
ATOM 698 C C . PRO A 1 90 ? -10.394 13.431 2.189 1.00 94.69 90 PRO A C 1
ATOM 700 O O . PRO A 1 90 ? -11.025 12.379 2.070 1.00 94.69 90 PRO A O 1
ATOM 703 N N . ILE A 1 91 ? -9.170 13.484 2.725 1.00 95.00 91 ILE A N 1
ATOM 704 C CA . ILE A 1 91 ? -8.433 12.303 3.198 1.00 95.00 91 ILE A CA 1
ATOM 705 C C . ILE A 1 91 ? -8.413 12.271 4.727 1.00 95.00 91 ILE A C 1
ATOM 707 O O . ILE A 1 91 ? -7.750 13.094 5.365 1.00 95.00 91 ILE A O 1
ATOM 711 N N . GLU A 1 92 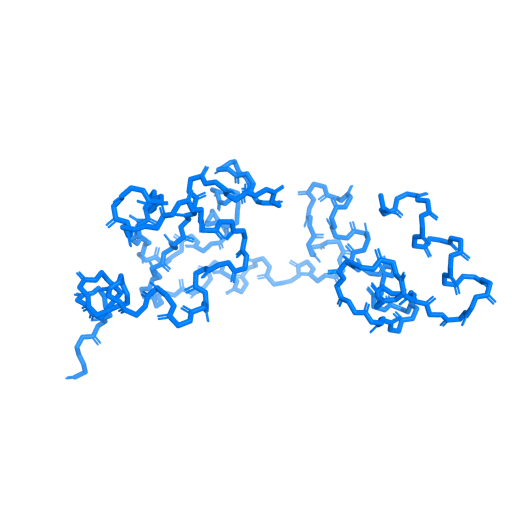? -9.077 11.274 5.310 1.00 93.56 92 GLU A N 1
ATOM 712 C CA . GLU A 1 92 ? -8.860 10.869 6.699 1.00 93.56 92 GLU A CA 1
ATOM 713 C C . GLU A 1 92 ? -7.699 9.872 6.748 1.00 93.56 92 GLU A C 1
ATOM 715 O O . GLU A 1 92 ? -7.622 8.950 5.936 1.00 93.56 92 GLU A O 1
ATOM 720 N N . ARG A 1 93 ? -6.779 10.040 7.701 1.00 93.50 93 ARG A N 1
ATOM 721 C CA . ARG A 1 93 ? -5.651 9.122 7.895 1.00 93.50 93 ARG A CA 1
ATOM 722 C C . ARG A 1 93 ? -5.852 8.327 9.166 1.00 93.50 93 ARG A C 1
ATOM 724 O O . ARG A 1 93 ? -5.970 8.909 10.241 1.00 93.50 93 ARG A O 1
ATOM 731 N N . TRP A 1 94 ? -5.785 7.010 9.048 1.00 93.56 94 TRP A N 1
ATOM 732 C CA . TRP A 1 94 ? -5.768 6.112 10.189 1.00 93.56 94 TRP A CA 1
ATOM 733 C C . TRP A 1 94 ? -4.453 5.341 10.202 1.00 93.56 94 TRP A C 1
ATOM 735 O O . TRP A 1 94 ? -4.187 4.498 9.347 1.00 93.56 94 TRP A O 1
ATOM 745 N N . HIS A 1 95 ? -3.595 5.684 11.156 1.00 94.19 95 HIS A N 1
ATOM 746 C CA . HIS A 1 95 ? -2.363 4.954 11.408 1.00 94.19 95 HIS A CA 1
ATOM 747 C C . HIS A 1 95 ? -2.612 3.950 12.528 1.00 94.19 95 HIS A C 1
ATOM 749 O O . HIS A 1 95 ? -3.018 4.358 13.612 1.00 94.19 95 HIS A O 1
ATOM 755 N N . LEU A 1 96 ? -2.410 2.663 12.252 1.00 94.62 96 LEU A N 1
ATOM 756 C CA . LEU A 1 96 ? -2.716 1.577 13.174 1.00 94.62 96 LEU A CA 1
ATOM 757 C C . LEU A 1 96 ? -1.440 0.854 13.605 1.00 94.62 96 LEU A C 1
ATOM 759 O O . LEU A 1 96 ? -0.638 0.408 12.779 1.00 94.62 96 LEU A O 1
ATOM 763 N N . THR A 1 97 ? -1.281 0.697 14.914 1.00 96.12 97 THR A N 1
ATOM 764 C CA . THR A 1 97 ? -0.226 -0.115 15.518 1.00 96.12 97 THR A CA 1
ATOM 765 C C . THR A 1 97 ? -0.734 -1.511 15.873 1.00 96.12 97 THR A C 1
ATOM 767 O O . THR A 1 97 ? -1.918 -1.725 16.139 1.00 96.12 97 THR A O 1
ATOM 770 N N . ALA A 1 98 ? 0.182 -2.479 15.941 1.00 96.12 98 ALA A N 1
ATOM 771 C CA . ALA A 1 98 ? -0.140 -3.834 16.386 1.00 96.12 98 ALA A CA 1
ATOM 772 C C . ALA A 1 98 ? -0.717 -3.852 17.820 1.00 96.12 98 ALA A C 1
ATOM 774 O O . ALA A 1 98 ? -1.641 -4.611 18.104 1.00 96.12 98 ALA A O 1
ATOM 775 N N . ALA A 1 99 ? -0.236 -2.953 18.689 1.00 95.88 99 ALA A N 1
ATOM 776 C CA . ALA A 1 99 ? -0.723 -2.801 20.058 1.00 95.88 99 ALA A CA 1
ATOM 777 C C . ALA A 1 99 ? -2.186 -2.332 20.117 1.00 95.88 99 ALA A C 1
ATOM 779 O O . ALA A 1 99 ? -2.980 -2.929 20.840 1.00 95.88 99 ALA A O 1
ATOM 780 N N . GLU A 1 100 ? -2.561 -1.319 19.330 1.00 94.44 100 GLU A N 1
ATOM 781 C CA . GLU A 1 100 ? -3.956 -0.856 19.226 1.00 94.44 100 GLU A CA 1
ATOM 782 C C . GLU A 1 100 ? -4.875 -1.931 18.637 1.00 94.44 100 GLU A C 1
ATOM 784 O O . GLU A 1 100 ? -6.032 -2.041 19.031 1.00 94.44 100 GLU A O 1
ATOM 789 N N . ALA A 1 101 ? -4.353 -2.749 17.722 1.00 93.75 101 ALA A N 1
ATOM 790 C CA . ALA A 1 101 ? -5.075 -3.875 17.142 1.00 93.75 101 ALA A CA 1
ATOM 791 C C . ALA A 1 101 ? -5.104 -5.129 18.040 1.00 93.75 101 ALA A C 1
ATOM 793 O O . ALA A 1 101 ? -5.752 -6.111 17.683 1.00 93.75 101 ALA A O 1
ATOM 794 N N . GLY A 1 102 ? -4.405 -5.133 19.181 1.00 94.31 102 GLY A N 1
ATOM 795 C CA . GLY A 1 102 ? -4.346 -6.283 20.088 1.00 94.31 102 GLY A CA 1
ATOM 796 C C . GLY A 1 102 ? -3.641 -7.515 19.504 1.00 94.31 102 GLY A C 1
ATOM 797 O O . GLY A 1 102 ? -3.912 -8.637 19.930 1.00 94.31 102 GLY A O 1
ATOM 798 N N . VAL A 1 103 ? -2.744 -7.332 18.529 1.00 95.5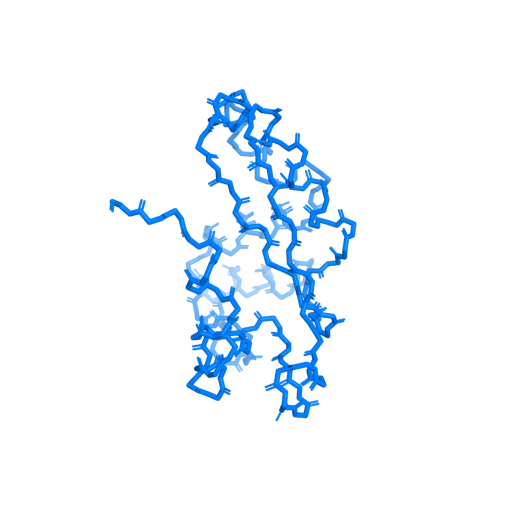6 103 VAL A N 1
ATOM 799 C CA . VAL A 1 103 ? -2.007 -8.414 17.855 1.00 95.56 103 VAL A CA 1
ATOM 800 C C . VAL A 1 103 ? -0.492 -8.227 18.002 1.00 95.56 103 VAL A C 1
ATOM 802 O O . VAL A 1 103 ? -0.020 -7.108 18.176 1.00 95.56 103 VAL A O 1
ATOM 805 N N . PRO A 1 104 ? 0.319 -9.297 17.916 1.00 96.00 104 PRO A N 1
ATOM 806 C CA . PRO A 1 104 ? 1.775 -9.171 18.030 1.00 96.00 104 PRO A CA 1
ATOM 807 C C . PRO A 1 104 ? 2.430 -8.509 16.808 1.00 96.00 104 PRO A C 1
ATOM 809 O O . PRO A 1 104 ? 3.515 -7.946 16.926 1.00 96.00 104 PRO A O 1
ATOM 812 N N . ARG A 1 105 ? 1.804 -8.618 15.629 1.00 96.69 105 ARG A N 1
ATOM 813 C CA . ARG A 1 105 ? 2.271 -8.054 14.357 1.00 96.69 105 ARG A CA 1
ATOM 814 C C . ARG A 1 105 ? 1.099 -7.948 13.382 1.00 96.69 105 ARG A C 1
ATOM 816 O O . ARG A 1 105 ? 0.312 -8.893 13.295 1.00 96.69 105 ARG A O 1
ATOM 823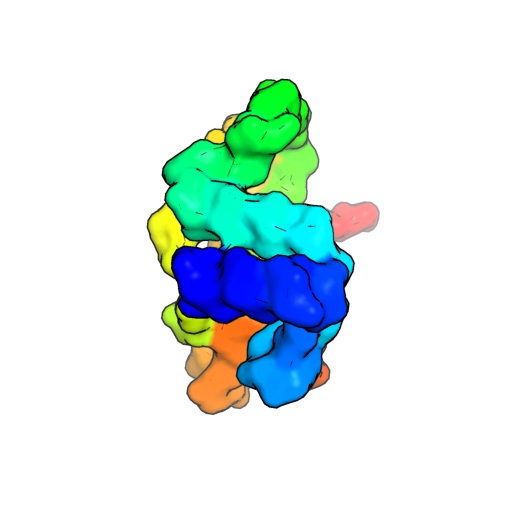 N N . ILE A 1 106 ? 1.027 -6.858 12.624 1.00 96.56 106 ILE A N 1
ATOM 824 C CA . ILE A 1 106 ? 0.129 -6.714 11.476 1.00 96.56 106 ILE A CA 1
ATOM 825 C C . ILE A 1 106 ? 0.938 -6.990 10.199 1.00 96.56 106 ILE A C 1
ATOM 827 O O . ILE A 1 106 ? 0.760 -8.037 9.575 1.00 96.56 106 ILE A O 1
ATOM 831 N N . GLY A 1 107 ? 1.893 -6.124 9.848 1.00 95.00 107 GLY A N 1
ATOM 832 C CA . GLY A 1 107 ? 2.637 -6.201 8.585 1.00 95.00 107 GLY A CA 1
ATOM 833 C C . GLY A 1 107 ? 1.761 -5.929 7.356 1.00 95.00 107 GLY A C 1
ATOM 834 O O . GLY A 1 107 ? 0.536 -5.863 7.455 1.00 95.00 107 GLY A O 1
ATOM 835 N N . HIS A 1 108 ? 2.373 -5.817 6.174 1.00 94.06 108 HIS A N 1
ATOM 836 C CA . HIS A 1 108 ? 1.700 -5.298 4.967 1.00 94.06 108 HIS A CA 1
ATOM 837 C C . HIS A 1 108 ? 0.361 -5.986 4.628 1.00 94.06 108 HIS A C 1
ATOM 839 O O . HIS A 1 108 ? -0.637 -5.340 4.320 1.00 94.06 108 HIS A O 1
ATOM 845 N N . GLY A 1 109 ? 0.322 -7.321 4.695 1.00 92.12 109 GLY A N 1
ATOM 846 C CA . GLY A 1 109 ? -0.878 -8.111 4.389 1.00 92.12 109 GLY A CA 1
ATOM 847 C C . GLY A 1 109 ? -1.727 -8.487 5.606 1.00 92.12 109 GLY A C 1
ATOM 848 O O . GLY A 1 109 ? -2.756 -9.144 5.448 1.00 92.12 109 GLY A O 1
ATOM 849 N N . GLY A 1 110 ? -1.295 -8.148 6.825 1.00 94.44 110 GLY A N 1
ATOM 850 C CA . GLY A 1 110 ? -1.953 -8.611 8.047 1.00 94.44 110 GLY A CA 1
ATOM 851 C C . GLY A 1 110 ? -3.309 -7.978 8.286 1.00 94.44 110 GLY A C 1
ATOM 852 O O . GLY A 1 110 ? -4.178 -8.647 8.839 1.00 94.44 110 GLY A O 1
ATOM 853 N N . PHE A 1 111 ? -3.512 -6.742 7.813 1.00 95.06 111 PHE A N 1
ATOM 854 C CA . PHE A 1 111 ? -4.764 -6.006 7.993 1.00 95.06 111 PHE A CA 1
ATOM 855 C C . PHE A 1 111 ? -5.984 -6.766 7.464 1.00 95.06 111 PHE A C 1
ATOM 857 O O . PHE A 1 111 ? -7.066 -6.606 8.007 1.00 95.06 111 PHE A O 1
ATOM 864 N N . PHE A 1 112 ? -5.810 -7.623 6.451 1.00 94.25 112 PHE A N 1
ATOM 865 C CA . PHE A 1 112 ? -6.884 -8.396 5.816 1.00 94.25 112 PHE A CA 1
ATOM 866 C C . PHE A 1 112 ? -7.105 -9.788 6.435 1.00 94.25 112 PHE A C 1
ATOM 868 O O . PHE A 1 112 ? -7.874 -10.590 5.906 1.00 94.25 112 PHE A O 1
ATOM 875 N N . ARG A 1 113 ? -6.423 -10.117 7.539 1.00 95.06 113 ARG A N 1
ATOM 876 C CA . ARG A 1 113 ? -6.573 -11.411 8.220 1.00 95.06 113 ARG A CA 1
ATOM 877 C C . ARG A 1 113 ? -7.744 -11.392 9.208 1.00 95.06 113 ARG A C 1
ATOM 879 O O . ARG A 1 113 ? -7.987 -10.356 9.819 1.00 95.06 113 ARG A O 1
ATOM 886 N N . PRO A 1 114 ? -8.390 -12.543 9.484 1.00 95.19 114 PRO A N 1
ATOM 887 C CA . PRO A 1 114 ? -9.489 -12.623 10.455 1.00 95.19 114 PRO A CA 1
ATOM 888 C C . PRO A 1 114 ? -9.151 -12.105 11.863 1.00 95.19 114 PRO A C 1
ATOM 890 O O . PRO A 1 114 ? -10.033 -11.626 12.573 1.00 95.19 114 PRO A O 1
ATOM 893 N N . SER A 1 115 ? -7.873 -12.155 12.260 1.00 94.06 115 SER A N 1
ATOM 894 C CA . SER A 1 115 ? -7.384 -11.604 13.531 1.00 94.06 115 SER A CA 1
ATOM 895 C C . SER A 1 115 ? -7.579 -10.090 13.667 1.00 94.06 115 SER A C 1
ATOM 897 O O . SER A 1 115 ? -7.486 -9.576 14.772 1.00 94.06 115 SER A O 1
ATOM 899 N N . MET A 1 116 ? -7.840 -9.382 12.565 1.00 96.50 116 MET A N 1
ATOM 900 C CA . MET A 1 116 ? -8.057 -7.933 12.533 1.00 96.50 116 MET A CA 1
ATOM 901 C C . MET A 1 116 ? -9.537 -7.538 12.582 1.00 96.50 116 MET A C 1
ATOM 903 O O . MET A 1 116 ? -9.842 -6.351 12.526 1.00 96.50 116 MET A O 1
ATOM 907 N N . SER A 1 117 ? -10.453 -8.505 12.710 1.00 94.12 117 SER A N 1
ATOM 908 C CA . SER A 1 117 ? -11.907 -8.271 12.755 1.00 94.12 117 SER A CA 1
ATOM 909 C C . SER A 1 117 ? -12.317 -7.199 13.767 1.00 94.12 117 SER A C 1
ATOM 911 O O . SER A 1 117 ? -13.042 -6.280 13.402 1.00 94.12 117 SER A O 1
ATOM 913 N N . ALA A 1 118 ? -11.776 -7.237 14.987 1.00 91.69 118 ALA A N 1
ATOM 914 C CA . ALA A 1 118 ? -12.044 -6.216 16.001 1.00 91.69 118 ALA A CA 1
ATOM 915 C C . ALA A 1 118 ? -11.648 -4.802 15.534 1.00 91.69 118 ALA A C 1
ATOM 917 O O . ALA A 1 118 ? -12.420 -3.862 15.691 1.00 91.69 118 ALA A O 1
ATOM 918 N N . ALA A 1 119 ? -10.482 -4.652 14.893 1.00 92.19 119 ALA A N 1
ATOM 919 C CA . ALA A 1 119 ? -10.044 -3.370 14.343 1.00 92.19 119 ALA A CA 1
ATOM 920 C C . ALA A 1 119 ? -10.937 -2.908 13.179 1.00 92.19 119 ALA A C 1
ATOM 922 O O . ALA A 1 119 ? -11.140 -1.707 12.995 1.00 92.19 119 ALA A O 1
ATOM 923 N N . TRP A 1 120 ? -11.497 -3.831 12.391 1.00 94.06 120 TRP A N 1
ATOM 924 C CA . TRP A 1 120 ? -12.481 -3.469 11.370 1.00 94.06 120 TRP A CA 1
ATOM 925 C C . TRP A 1 120 ? -13.773 -2.963 12.008 1.00 94.06 120 TRP A C 1
ATOM 927 O O . TRP A 1 120 ? -14.272 -1.912 11.616 1.00 94.06 120 TRP A O 1
ATOM 937 N N . GLU A 1 121 ? -14.283 -3.669 13.013 1.00 91.31 121 GLU A N 1
ATOM 938 C CA . GLU A 1 121 ? -15.547 -3.337 13.669 1.00 91.31 121 GLU A CA 1
ATOM 939 C C . GLU A 1 121 ? -15.486 -2.006 14.422 1.00 91.31 121 GLU A C 1
ATOM 941 O O . GLU A 1 121 ? -16.350 -1.160 14.219 1.00 91.31 121 GLU A O 1
ATOM 946 N N . SER A 1 122 ? -14.454 -1.787 15.241 1.00 85.44 122 SER A N 1
ATOM 947 C CA . SER A 1 122 ? -14.342 -0.586 16.083 1.00 85.44 122 SER A CA 1
ATOM 948 C C . SER A 1 122 ? -13.585 0.572 15.428 1.00 85.44 122 SER A C 1
ATOM 950 O O . SER A 1 122 ? -13.507 1.667 15.981 1.00 85.44 122 SER A O 1
ATOM 952 N N . GLY A 1 123 ? -12.906 0.312 14.310 1.00 86.81 123 GLY A N 1
ATOM 953 C CA . GLY A 1 123 ? -12.017 1.267 13.656 1.00 86.81 123 GLY A CA 1
ATOM 954 C C . GLY A 1 123 ? -12.490 1.623 12.256 1.00 86.81 123 GLY A C 1
ATOM 955 O O . GLY A 1 123 ? -12.755 2.787 11.961 1.00 86.81 123 GLY A O 1
ATOM 956 N N . LEU A 1 124 ? -12.597 0.621 11.386 1.00 89.75 124 LEU A N 1
ATOM 957 C CA . LEU A 1 124 ? -12.934 0.837 9.982 1.00 89.75 124 LEU A CA 1
ATOM 958 C C . LEU A 1 124 ? -14.400 1.246 9.796 1.00 89.75 124 LEU A C 1
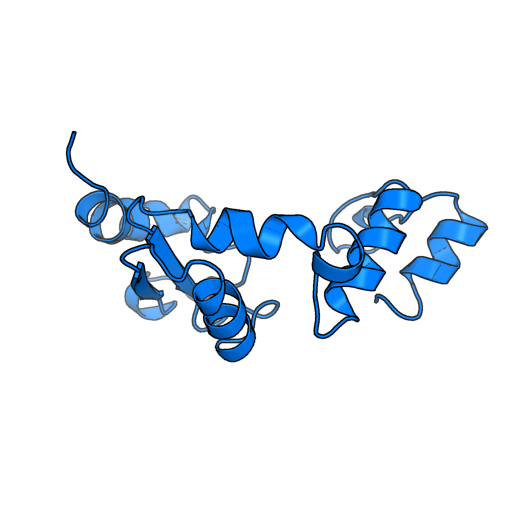ATOM 960 O O . LEU A 1 124 ? -14.662 2.243 9.130 1.00 89.75 124 LEU A O 1
ATOM 964 N N . LEU A 1 125 ? -15.347 0.500 10.375 1.00 89.31 125 LEU A N 1
ATOM 965 C CA . LEU A 1 125 ? -16.780 0.707 10.132 1.00 89.31 125 LEU A CA 1
ATOM 966 C C . LEU A 1 125 ? -17.273 2.080 10.599 1.00 89.31 125 LEU A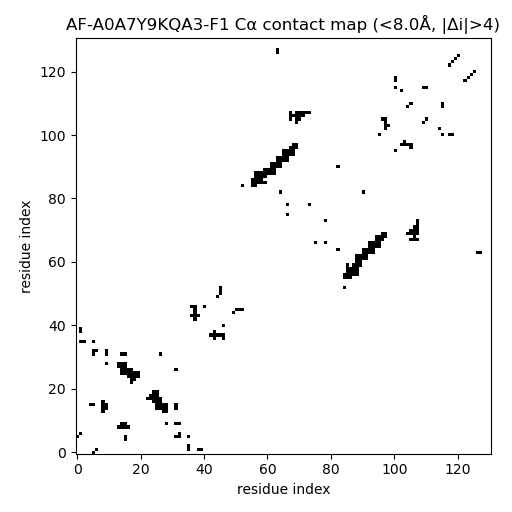 C 1
ATOM 968 O O . LEU A 1 125 ? -18.053 2.711 9.892 1.00 89.31 125 LEU A O 1
ATOM 972 N N . ASP A 1 126 ? -16.775 2.575 11.731 1.00 86.75 126 ASP A N 1
ATOM 973 C CA . ASP A 1 126 ? -17.148 3.894 12.260 1.00 86.75 126 ASP A CA 1
ATOM 974 C C . ASP A 1 126 ? -16.694 5.063 11.372 1.00 86.75 126 ASP A C 1
ATOM 976 O O . ASP A 1 126 ? -17.236 6.164 11.474 1.00 86.75 126 ASP A O 1
ATOM 980 N N . ARG A 1 127 ? -15.715 4.824 10.492 1.00 87.19 127 ARG A N 1
ATOM 981 C CA . ARG A 1 127 ? -15.137 5.815 9.572 1.00 87.19 127 ARG A CA 1
ATOM 982 C C . ARG A 1 127 ? -15.704 5.731 8.162 1.00 87.19 127 ARG A C 1
ATOM 984 O O . ARG A 1 127 ? -15.431 6.599 7.335 1.00 87.19 127 ARG A O 1
ATOM 991 N N . LEU A 1 128 ? -16.474 4.687 7.858 1.00 81.00 128 LEU A N 1
ATOM 992 C CA . LEU A 1 128 ? -17.161 4.607 6.579 1.00 81.00 128 LEU A CA 1
ATOM 993 C C . LEU A 1 128 ? -18.358 5.571 6.580 1.00 81.00 128 LEU A C 1
ATOM 995 O O . LEU A 1 128 ? -19.068 5.668 7.585 1.00 81.00 128 LEU A O 1
ATOM 999 N N . PRO A 1 129 ? -18.616 6.275 5.462 1.00 72.88 129 PRO A N 1
ATOM 1000 C CA . PRO A 1 129 ? -19.814 7.087 5.343 1.00 72.88 129 PRO A CA 1
ATOM 1001 C C . PRO A 1 129 ? -21.041 6.204 5.580 1.00 72.88 129 PRO A C 1
ATOM 1003 O O . PRO A 1 129 ? -21.217 5.182 4.912 1.00 72.88 129 PRO A O 1
ATOM 1006 N N . ARG A 1 130 ? -21.886 6.585 6.542 1.00 68.50 130 ARG A N 1
ATOM 1007 C CA . ARG A 1 130 ? -23.187 5.939 6.729 1.00 68.50 130 ARG A CA 1
ATOM 1008 C C . ARG A 1 130 ? -24.071 6.344 5.549 1.00 68.50 130 ARG A C 1
ATOM 1010 O O . ARG A 1 130 ? -24.219 7.538 5.294 1.00 68.50 130 ARG A O 1
ATOM 1017 N N . ALA A 1 131 ? -24.553 5.346 4.810 1.00 59.34 131 ALA A N 1
ATOM 1018 C CA . ALA A 1 131 ? -25.473 5.527 3.688 1.00 59.34 131 ALA A CA 1
ATOM 1019 C C . ALA A 1 131 ? -26.853 6.006 4.156 1.00 59.34 131 ALA A C 1
ATOM 1021 O O . ALA A 1 131 ? -27.244 5.650 5.293 1.00 59.34 131 ALA A O 1
#

pLDDT: mean 92.1, std 5.17, range [59.34, 97.38]

Organism: NCBI:txid1921566

Mean predicted aligned error: 4.33 Å

Nearest PDB structures (foldseek):
  3qit-assembly1_A  TM=5.271E-01  e=5.586E-01  Moorena producens 19L
  6q45-assembly2_J  TM=4.575E-01  e=1.776E+00  Fusobacterium nucleatum subsp. nucleatum ATCC 25586
  8g0d-assembly1_B  TM=3.630E-01  e=1.288E+00  Mycolicibacterium smegmatis MC2 155
  8hh1-assembly1_C  TM=4.138E-01  e=3.842E+00  Bacillus sp. PS3
  5dn6-assembly1_C  TM=3.204E-01  e=2.154E+00  Paracoccus denitrificans